Protein AF-A0AAW1ICH8-F1 (afdb_monomer_lite)

Secondary structure (DSSP, 8-state):
-HHHH-SSS-TTGGG-SSSSS-HHHHHH--HHHHHHHHHT----TTGGGT-TTTTTHHHHHHHHHHHHHH----S------------S--S----------

Foldseek 3Di:
DCVPPNVPDDLCQCQDPPPNHDVVSVVPDDSVVVVVVVVPQDDPPVCCVPDLCVSCVVVVVVVVVVCVVPDDDDPDDDDDDDDDDDDDDRPDDDDDDDPDD

pLDDT: mean 76.23, std 12.63, range [37.25, 94.38]

Organism: Popillia japonica (NCBI:txid7064)

InterPro domains:
  IPR029526 PiggyBac transposable element-derived protein [PF13843] (19-91)

Sequence (101 aa):
MAGVKKAYLNTSELRSTDGTAPAAFSAVMSERRFHVLIRSLPTREERAKYDNLAPVRDIFENFVKACSLNFIVGEYVTVDEMLEPFRRKCRKIASEKSTHV

Radius of gyration: 19.07 Å; chains: 1; bounding box: 47×38×47 Å

Structure (mmCIF, N/CA/C/O backbone):
data_AF-A0AAW1ICH8-F1
#
_entry.id   AF-A0AAW1ICH8-F1
#
loop_
_atom_site.group_PDB
_atom_site.id
_atom_site.type_symbol
_atom_site.label_atom_id
_atom_site.label_alt_id
_atom_site.label_comp_id
_atom_site.label_asym_id
_atom_site.label_entity_id
_atom_site.label_seq_id
_atom_site.pdbx_PDB_ins_code
_atom_site.Cartn_x
_atom_site.Cartn_y
_atom_site.Cartn_z
_atom_site.occupancy
_atom_site.B_iso_or_equiv
_atom_site.auth_seq_id
_atom_site.auth_comp_id
_atom_site.auth_asym_id
_atom_site.auth_atom_id
_atom_site.pdbx_PDB_model_num
ATOM 1 N N . MET A 1 1 ? 5.514 10.087 -10.052 1.00 53.91 1 MET A N 1
ATOM 2 C CA . MET A 1 1 ? 5.214 10.211 -11.502 1.00 53.91 1 MET A CA 1
ATOM 3 C C . MET A 1 1 ? 4.079 9.285 -11.940 1.00 53.91 1 MET A C 1
ATOM 5 O O . MET A 1 1 ? 3.057 9.813 -12.357 1.00 53.91 1 MET A O 1
ATOM 9 N N . ALA A 1 2 ? 4.179 7.955 -11.782 1.00 58.88 2 ALA A N 1
ATOM 10 C CA . ALA A 1 2 ? 3.055 7.044 -12.074 1.00 58.88 2 ALA A CA 1
ATOM 11 C C . ALA A 1 2 ? 1.818 7.366 -11.211 1.00 58.88 2 ALA A C 1
ATOM 13 O O . ALA A 1 2 ? 0.787 7.736 -11.757 1.00 58.88 2 ALA A O 1
ATOM 14 N N . GLY A 1 3 ? 1.963 7.407 -9.881 1.00 59.19 3 GLY A N 1
ATOM 15 C CA . GLY A 1 3 ? 0.884 7.824 -8.968 1.00 59.19 3 GLY A CA 1
ATOM 16 C C . GLY A 1 3 ? 0.555 9.325 -8.955 1.00 59.19 3 GLY A C 1
ATOM 17 O O . GLY A 1 3 ? -0.354 9.728 -8.251 1.00 59.19 3 GLY A O 1
ATOM 18 N N . VAL A 1 4 ? 1.285 10.161 -9.708 1.00 62.00 4 VAL A N 1
ATOM 19 C CA . VAL A 1 4 ? 1.080 11.628 -9.723 1.00 62.00 4 VAL A CA 1
ATOM 20 C C . VAL A 1 4 ? 0.349 12.078 -10.991 1.00 62.00 4 VAL A C 1
ATOM 22 O O . VAL A 1 4 ? -0.423 13.025 -10.935 1.00 62.00 4 VAL A O 1
ATOM 25 N N . LYS A 1 5 ? 0.593 11.436 -12.147 1.00 55.84 5 LYS A N 1
ATOM 26 C CA . LYS A 1 5 ? -0.008 11.845 -13.434 1.00 55.84 5 LYS A CA 1
ATOM 27 C C . LYS A 1 5 ? -0.322 10.705 -14.417 1.00 55.84 5 LYS A C 1
ATOM 29 O O . LYS A 1 5 ? -0.940 10.972 -15.439 1.00 55.84 5 LYS A O 1
ATOM 34 N N . LYS A 1 6 ? 0.132 9.464 -14.190 1.00 59.28 6 LYS A N 1
ATOM 35 C CA . LYS A 1 6 ? 0.155 8.409 -15.231 1.00 59.28 6 LYS A CA 1
ATOM 36 C C . LYS A 1 6 ? -0.107 7.001 -14.668 1.00 59.28 6 LYS A C 1
ATOM 38 O O . LYS A 1 6 ? 0.654 6.078 -14.941 1.00 59.28 6 LYS A O 1
ATOM 43 N N . ALA A 1 7 ? -1.160 6.835 -13.867 1.00 62.03 7 ALA A N 1
ATOM 44 C CA . ALA A 1 7 ? -1.511 5.535 -13.276 1.00 62.03 7 ALA A CA 1
ATOM 45 C C . ALA A 1 7 ? -2.202 4.577 -14.271 1.00 62.03 7 ALA A C 1
ATOM 47 O O . ALA A 1 7 ? -2.175 3.369 -14.070 1.00 62.03 7 ALA A O 1
ATOM 48 N N . TYR A 1 8 ? -2.784 5.113 -15.350 1.00 66.44 8 TYR A N 1
ATOM 49 C CA . TYR A 1 8 ? -3.587 4.361 -16.325 1.00 66.44 8 TYR A CA 1
ATOM 50 C C . TYR A 1 8 ? -2.837 3.966 -17.606 1.00 66.44 8 TYR A C 1
ATOM 52 O O . TYR A 1 8 ? -3.436 3.365 -18.493 1.00 66.44 8 TYR A O 1
ATOM 60 N N . LEU A 1 9 ? -1.557 4.325 -17.740 1.00 75.25 9 LEU A N 1
ATOM 61 C CA . LEU A 1 9 ? -0.777 3.992 -18.934 1.00 75.25 9 LEU A CA 1
ATOM 62 C C . LEU A 1 9 ? -0.265 2.553 -18.881 1.00 75.25 9 LEU A C 1
ATOM 64 O O . LEU A 1 9 ? 0.041 2.022 -17.810 1.00 75.25 9 LEU A O 1
ATOM 68 N N . ASN A 1 10 ? -0.110 1.954 -20.060 1.00 78.00 10 ASN A N 1
ATOM 69 C CA . ASN A 1 10 ? 0.495 0.637 -20.196 1.00 78.00 10 ASN A CA 1
ATOM 70 C C . ASN A 1 10 ? 1.955 0.641 -19.720 1.00 78.00 10 ASN A C 1
ATOM 72 O O . ASN A 1 10 ? 2.667 1.644 -19.810 1.00 78.00 10 ASN A O 1
ATOM 76 N N . THR A 1 11 ? 2.430 -0.510 -19.239 1.00 75.94 11 THR A N 1
ATOM 77 C CA . THR A 1 11 ? 3.818 -0.667 -18.769 1.00 75.94 11 THR A CA 1
ATOM 78 C C . THR A 1 11 ? 4.850 -0.460 -19.874 1.00 75.94 11 THR A C 1
ATOM 80 O O . THR A 1 11 ? 5.952 0.004 -19.575 1.00 75.94 11 THR A O 1
ATOM 83 N N . SER A 1 12 ? 4.470 -0.751 -21.119 1.00 76.19 12 SER A N 1
ATOM 84 C CA . SER A 1 12 ? 5.266 -0.538 -22.325 1.00 76.19 12 SER A CA 1
ATOM 85 C C . SER A 1 12 ? 5.420 0.951 -22.641 1.00 76.19 12 SER A C 1
ATOM 87 O O . SER A 1 12 ? 6.531 1.430 -22.847 1.00 76.19 12 SER A O 1
ATOM 89 N N . GLU A 1 13 ? 4.328 1.715 -22.581 1.00 76.12 13 GLU A N 1
ATOM 90 C CA . GLU A 1 13 ? 4.328 3.172 -22.780 1.00 76.12 13 GLU A CA 1
ATOM 91 C C . GLU A 1 13 ? 5.077 3.910 -21.666 1.00 76.12 13 GLU A C 1
ATOM 93 O O . GLU A 1 13 ? 5.722 4.928 -21.901 1.00 76.12 13 GLU A O 1
ATOM 98 N N . LEU A 1 14 ? 5.038 3.382 -20.440 1.00 77.25 14 LEU A N 1
ATOM 99 C CA . LEU A 1 14 ? 5.778 3.938 -19.307 1.00 77.25 14 LEU A CA 1
ATOM 100 C C . LEU A 1 14 ? 7.303 3.790 -19.464 1.00 77.25 14 LEU A C 1
ATOM 102 O O . LEU A 1 14 ? 8.058 4.482 -18.780 1.00 77.25 14 LEU A O 1
ATOM 106 N N . ARG A 1 15 ? 7.754 2.878 -20.330 1.00 74.25 15 ARG A N 1
ATOM 107 C CA . ARG A 1 15 ? 9.166 2.543 -20.555 1.00 74.25 15 ARG A CA 1
ATOM 108 C C . ARG A 1 15 ? 9.590 2.709 -22.020 1.00 74.25 15 ARG A C 1
ATOM 110 O O . ARG A 1 15 ? 10.607 2.135 -22.411 1.00 74.25 15 ARG A O 1
ATOM 117 N N . SER A 1 16 ? 8.850 3.488 -22.816 1.00 76.69 16 SER A N 1
ATOM 118 C CA . SER A 1 16 ? 9.225 3.754 -24.209 1.00 76.69 16 SER A CA 1
ATOM 119 C C . SER A 1 16 ? 10.581 4.466 -24.290 1.00 76.69 16 SER A C 1
ATOM 121 O O . SER A 1 16 ? 10.957 5.247 -23.414 1.00 76.69 16 SER A O 1
ATOM 123 N N . THR A 1 17 ? 11.357 4.168 -25.332 1.00 73.12 17 THR A N 1
ATOM 124 C CA . THR A 1 17 ? 12.667 4.809 -25.569 1.00 73.12 17 THR A CA 1
ATOM 125 C C . THR A 1 17 ? 12.541 6.062 -26.448 1.00 73.12 17 THR A C 1
ATOM 127 O O . THR A 1 17 ? 13.499 6.812 -26.592 1.00 73.12 17 THR A O 1
ATOM 130 N N . ASP A 1 18 ? 11.336 6.356 -26.947 1.00 75.06 18 ASP A N 1
ATOM 131 C CA . ASP A 1 18 ? 11.027 7.437 -27.899 1.00 75.06 18 ASP A CA 1
ATOM 132 C C . ASP A 1 18 ? 11.042 8.853 -27.276 1.00 75.06 18 ASP A C 1
ATOM 134 O O . ASP A 1 18 ? 10.458 9.791 -27.813 1.00 75.06 18 ASP A O 1
ATOM 138 N N . GLY A 1 19 ? 11.648 9.021 -26.094 1.00 68.75 19 GLY A N 1
ATOM 139 C CA . GLY A 1 19 ? 11.773 10.305 -25.386 1.00 68.75 19 GLY A CA 1
ATOM 140 C C . GLY A 1 19 ? 10.494 10.827 -24.711 1.00 68.75 19 GLY A C 1
ATOM 141 O O . GLY A 1 19 ? 10.549 11.784 -23.943 1.00 68.75 19 GLY A O 1
ATOM 142 N N . THR A 1 20 ? 9.343 10.193 -24.940 1.00 69.75 20 THR A N 1
ATOM 143 C CA . THR A 1 20 ? 8.038 10.547 -24.346 1.00 69.75 20 THR A CA 1
ATOM 144 C C . THR A 1 20 ? 7.809 9.957 -22.950 1.00 69.75 20 THR A C 1
ATOM 146 O O . THR A 1 20 ? 6.945 10.435 -22.198 1.00 69.75 20 THR A O 1
ATOM 149 N N . ALA A 1 21 ? 8.578 8.932 -22.578 1.00 70.56 21 ALA A N 1
ATOM 150 C CA . ALA A 1 21 ? 8.516 8.308 -21.265 1.00 70.56 21 ALA A CA 1
ATOM 151 C C . ALA A 1 21 ? 9.556 8.894 -20.293 1.00 70.56 21 ALA A C 1
ATOM 153 O O . ALA A 1 21 ? 10.670 9.238 -20.693 1.00 70.56 21 ALA A O 1
ATOM 154 N N . PRO A 1 22 ? 9.242 8.981 -18.986 1.00 74.25 22 PRO A N 1
ATOM 155 C CA . PRO A 1 22 ? 10.225 9.390 -17.991 1.00 74.25 22 PRO A CA 1
ATOM 156 C C . PRO A 1 22 ? 11.386 8.388 -17.916 1.00 74.25 22 PRO A C 1
ATOM 158 O O . PRO A 1 22 ? 11.178 7.225 -17.566 1.00 74.25 22 PRO A O 1
ATOM 161 N N . ALA A 1 23 ? 12.617 8.863 -18.131 1.00 72.56 23 ALA A N 1
ATOM 162 C CA . ALA A 1 23 ? 13.838 8.048 -18.054 1.00 72.56 23 ALA A CA 1
ATOM 163 C C . ALA A 1 23 ? 14.031 7.337 -16.697 1.00 72.56 23 ALA A C 1
ATOM 165 O O . ALA A 1 23 ? 14.740 6.341 -16.597 1.00 72.56 23 ALA A O 1
ATOM 166 N N . ALA A 1 24 ? 13.355 7.805 -15.642 1.00 77.38 24 ALA A N 1
ATOM 167 C CA . ALA A 1 24 ? 13.358 7.156 -14.335 1.00 77.38 24 ALA A CA 1
ATOM 168 C C . ALA A 1 24 ? 12.874 5.692 -14.387 1.00 77.38 24 ALA A C 1
ATOM 170 O O . ALA A 1 24 ? 13.397 4.851 -13.664 1.00 77.38 24 ALA A O 1
ATOM 171 N N . PHE A 1 25 ? 11.898 5.351 -15.238 1.00 74.88 25 PHE A N 1
ATOM 172 C CA . PHE A 1 25 ? 11.356 3.985 -15.274 1.00 74.88 25 PHE A CA 1
ATOM 173 C C . PHE A 1 25 ? 12.251 2.991 -16.015 1.00 74.88 25 PHE A C 1
ATOM 175 O O . PHE A 1 25 ? 12.272 1.816 -15.637 1.00 74.88 25 PHE A O 1
ATOM 182 N N . SER A 1 26 ? 12.984 3.444 -17.037 1.00 75.00 26 SER A N 1
ATOM 183 C CA . SER A 1 26 ? 13.971 2.627 -17.751 1.00 75.00 26 SER A CA 1
ATOM 184 C C . SER A 1 26 ? 15.267 2.469 -16.950 1.00 75.00 26 SER A C 1
ATOM 186 O O . SER A 1 26 ? 15.856 1.391 -16.971 1.00 75.00 26 SER A O 1
ATOM 188 N N . ALA A 1 27 ? 15.668 3.493 -16.188 1.00 81.94 27 ALA A N 1
ATOM 189 C CA . ALA A 1 27 ? 16.866 3.457 -15.349 1.00 81.94 27 ALA A CA 1
ATOM 190 C C . ALA A 1 27 ? 16.742 2.526 -14.127 1.00 81.94 27 ALA A C 1
ATOM 192 O O . ALA A 1 27 ? 17.736 1.955 -13.691 1.00 81.94 27 ALA A O 1
ATOM 193 N N . VAL A 1 28 ? 15.538 2.361 -13.564 1.00 86.00 28 VAL A N 1
ATOM 194 C CA . VAL A 1 28 ? 15.339 1.570 -12.335 1.00 86.00 28 VAL A CA 1
ATOM 195 C C . VAL A 1 28 ? 15.332 0.063 -12.604 1.00 86.00 28 VAL A C 1
ATOM 197 O O . VAL A 1 28 ? 15.991 -0.693 -11.894 1.00 86.00 28 VAL A O 1
ATOM 200 N N . MET A 1 29 ? 14.556 -0.407 -13.588 1.00 84.56 29 MET A N 1
ATOM 201 C CA . MET A 1 29 ? 14.494 -1.832 -13.936 1.00 84.56 29 MET A CA 1
ATOM 202 C C . MET A 1 29 ? 13.870 -2.071 -15.313 1.00 84.56 29 MET A C 1
ATOM 204 O O . MET A 1 29 ? 12.997 -1.321 -15.756 1.00 84.56 29 MET A O 1
ATOM 208 N N . SER A 1 30 ? 14.239 -3.191 -15.939 1.00 85.50 30 SER A N 1
ATOM 209 C CA . SER A 1 30 ? 13.614 -3.645 -17.183 1.00 85.50 30 SER A CA 1
ATOM 210 C C . SER A 1 30 ? 12.144 -4.036 -16.986 1.00 85.50 30 SER A C 1
ATOM 212 O O . SER A 1 30 ? 11.739 -4.515 -15.922 1.00 85.50 30 SER A O 1
ATOM 214 N N . GLU A 1 31 ? 11.340 -3.887 -18.043 1.00 83.94 31 GLU A N 1
ATOM 215 C CA . GLU A 1 31 ? 9.918 -4.258 -18.032 1.00 83.94 31 GLU A CA 1
ATOM 216 C C . GLU A 1 31 ? 9.712 -5.741 -17.683 1.00 83.94 31 GLU A C 1
ATOM 218 O O . GLU A 1 31 ? 8.861 -6.088 -16.863 1.00 83.94 31 GLU A O 1
ATOM 223 N N . ARG A 1 32 ? 10.558 -6.623 -18.231 1.00 86.62 32 ARG A N 1
ATOM 224 C CA . ARG A 1 32 ? 10.516 -8.063 -17.938 1.00 86.62 32 ARG A CA 1
ATOM 225 C C . ARG A 1 32 ? 10.689 -8.340 -16.447 1.00 86.62 32 ARG A C 1
ATOM 227 O O . ARG A 1 32 ? 9.913 -9.103 -15.876 1.00 86.62 32 ARG A O 1
ATOM 234 N N . ARG A 1 33 ? 11.674 -7.701 -15.804 1.00 85.75 33 ARG A N 1
ATOM 235 C CA . ARG A 1 33 ? 11.932 -7.895 -14.371 1.00 85.75 33 ARG A CA 1
ATOM 236 C C . ARG A 1 33 ? 10.784 -7.364 -13.516 1.00 85.75 33 ARG A C 1
ATOM 238 O O . ARG A 1 33 ? 10.389 -8.032 -12.567 1.00 85.75 33 ARG A O 1
ATOM 245 N N . PHE A 1 34 ? 10.197 -6.232 -13.895 1.00 86.75 34 PHE A N 1
ATOM 246 C CA . PHE A 1 34 ? 9.011 -5.688 -13.233 1.00 86.75 34 PHE A CA 1
ATOM 247 C C . PHE A 1 34 ? 7.823 -6.665 -13.255 1.00 86.75 34 PHE A C 1
ATOM 249 O O . PHE A 1 34 ? 7.206 -6.911 -12.220 1.00 86.75 34 PHE A O 1
ATOM 256 N N . HIS A 1 35 ? 7.537 -7.288 -14.403 1.00 86.06 35 HIS A N 1
ATOM 257 C CA . HIS A 1 35 ? 6.453 -8.268 -14.505 1.00 86.06 35 HIS A CA 1
ATOM 258 C C . HIS A 1 35 ? 6.691 -9.542 -13.693 1.00 86.06 35 HIS A C 1
ATOM 260 O O . HIS A 1 35 ? 5.734 -10.097 -13.153 1.00 86.06 35 HIS A O 1
ATOM 266 N N . VAL A 1 36 ? 7.936 -10.019 -13.613 1.00 89.56 36 VAL A N 1
ATOM 267 C CA . VAL A 1 36 ? 8.277 -11.180 -12.775 1.00 89.56 36 VAL A CA 1
ATOM 268 C C . VAL A 1 36 ? 8.008 -10.859 -11.307 1.00 89.56 36 VAL A C 1
ATOM 270 O O . VAL A 1 36 ? 7.312 -11.623 -10.647 1.00 89.56 36 VAL A O 1
ATOM 273 N N . LEU A 1 37 ? 8.472 -9.700 -10.831 1.00 87.25 37 LEU A N 1
ATOM 274 C CA . LEU A 1 37 ? 8.321 -9.284 -9.435 1.00 87.25 37 LEU A CA 1
ATOM 275 C C . LEU A 1 37 ? 6.858 -9.109 -9.017 1.00 87.25 37 LEU A C 1
ATOM 277 O O . LEU A 1 37 ? 6.478 -9.550 -7.937 1.00 87.25 37 LEU A O 1
ATOM 281 N N . ILE A 1 38 ? 6.023 -8.505 -9.870 1.00 84.75 38 ILE A N 1
ATOM 282 C CA . ILE A 1 38 ? 4.590 -8.338 -9.571 1.00 84.75 38 ILE A CA 1
ATOM 283 C C . ILE A 1 38 ? 3.879 -9.689 -9.478 1.00 84.75 38 ILE A C 1
ATOM 285 O O . ILE A 1 38 ? 3.009 -9.868 -8.631 1.00 84.75 38 ILE A O 1
ATOM 289 N N . ARG A 1 39 ? 4.235 -10.644 -10.345 1.00 82.88 39 ARG A N 1
ATOM 290 C CA . ARG A 1 39 ? 3.634 -11.985 -10.329 1.00 82.88 39 ARG A CA 1
ATOM 291 C C . ARG A 1 39 ? 4.113 -12.834 -9.158 1.00 82.88 39 ARG A C 1
ATOM 293 O O . ARG A 1 39 ? 3.361 -13.686 -8.707 1.00 82.88 39 ARG A O 1
ATOM 300 N N . SER A 1 40 ? 5.338 -12.619 -8.684 1.00 81.50 40 SER A N 1
ATOM 301 C CA . SER A 1 40 ? 5.935 -13.393 -7.593 1.00 81.50 40 SER A CA 1
ATOM 302 C C . SER A 1 40 ? 5.612 -12.846 -6.201 1.00 81.50 40 SER A C 1
ATOM 304 O O . SER A 1 40 ? 6.260 -13.249 -5.235 1.00 81.50 40 SER A O 1
ATOM 306 N N . LEU A 1 41 ? 4.669 -11.906 -6.071 1.00 75.38 41 LEU A N 1
ATOM 307 C CA . LEU A 1 41 ? 4.233 -11.448 -4.755 1.00 75.38 41 LEU A CA 1
ATOM 308 C C . LEU A 1 41 ? 3.579 -12.626 -4.009 1.00 75.38 41 LEU A C 1
ATOM 310 O O . LEU A 1 41 ? 2.647 -13.235 -4.534 1.00 75.38 41 LEU A O 1
ATOM 314 N N . PRO A 1 42 ? 4.075 -12.985 -2.813 1.00 67.69 42 PRO A N 1
ATOM 315 C CA . PRO A 1 42 ? 3.670 -14.208 -2.135 1.00 67.69 42 PRO A CA 1
ATOM 316 C C . PRO A 1 42 ? 2.203 -14.142 -1.700 1.00 67.69 42 PRO A C 1
ATOM 318 O O . PRO A 1 42 ? 1.805 -13.266 -0.934 1.00 67.69 42 PRO A O 1
ATOM 321 N N . THR A 1 43 ? 1.401 -15.112 -2.135 1.00 62.81 43 THR A N 1
ATOM 322 C CA . THR A 1 43 ? 0.028 -15.314 -1.659 1.00 62.81 43 THR A CA 1
ATOM 323 C C . THR A 1 43 ? 0.005 -16.450 -0.642 1.00 62.81 43 THR A C 1
ATOM 325 O O . THR A 1 43 ? 0.255 -17.603 -0.982 1.00 62.81 43 THR A O 1
ATOM 328 N N . ARG A 1 44 ? -0.293 -16.150 0.630 1.00 66.06 44 ARG A N 1
ATOM 329 C CA . ARG A 1 44 ? -0.471 -17.182 1.669 1.00 66.06 44 ARG A CA 1
ATOM 330 C C . ARG A 1 44 ? -1.824 -17.885 1.501 1.00 66.06 44 ARG A C 1
ATOM 332 O O . ARG A 1 44 ? -2.820 -17.471 2.093 1.00 66.06 44 ARG A O 1
ATOM 339 N N . GLU A 1 45 ? -1.852 -18.951 0.704 1.00 66.56 45 GLU A N 1
ATOM 340 C CA . GLU A 1 45 ? -3.071 -19.711 0.372 1.00 66.56 45 GLU A CA 1
ATOM 341 C C . GLU A 1 45 ? -3.739 -20.365 1.592 1.00 66.56 45 GLU A C 1
ATOM 343 O O . GLU A 1 45 ? -4.965 -20.405 1.687 1.00 66.56 45 GLU A O 1
ATOM 348 N N . GLU A 1 46 ? -2.953 -20.817 2.571 1.00 66.62 46 GLU A N 1
ATOM 349 C CA . GLU A 1 46 ? -3.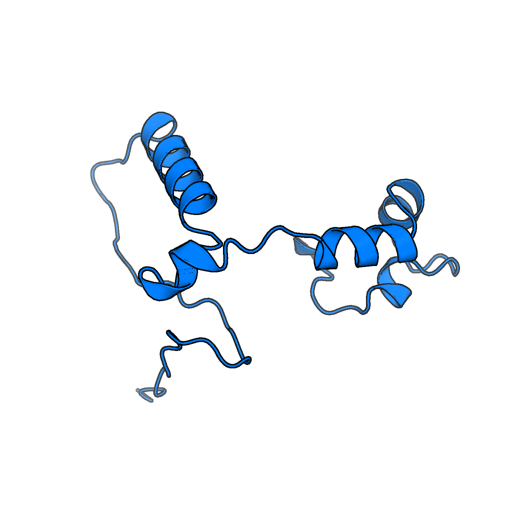468 -21.506 3.762 1.00 66.62 46 GLU A CA 1
ATOM 350 C C . GLU A 1 46 ? -4.340 -20.602 4.644 1.00 66.62 46 GLU A C 1
ATOM 352 O O . GLU A 1 46 ? -5.377 -21.032 5.152 1.00 66.62 46 GLU A O 1
ATOM 357 N N . ARG A 1 47 ? -3.962 -19.324 4.784 1.00 62.94 47 ARG A N 1
ATOM 358 C CA . ARG A 1 47 ? -4.696 -18.339 5.600 1.00 62.94 47 ARG A CA 1
ATOM 359 C C . ARG A 1 47 ? -5.890 -17.728 4.868 1.00 62.94 47 ARG A C 1
ATOM 361 O O . ARG A 1 47 ? -6.835 -17.288 5.518 1.00 62.94 47 ARG A O 1
ATOM 368 N N . ALA A 1 48 ? -5.888 -17.766 3.534 1.00 67.88 48 ALA A N 1
ATOM 369 C CA . ALA A 1 48 ? -6.982 -17.261 2.704 1.00 67.88 48 ALA A CA 1
ATOM 370 C C . ALA A 1 48 ? -8.306 -18.031 2.889 1.00 67.88 48 ALA A C 1
ATOM 372 O O . ALA A 1 48 ? -9.353 -17.553 2.445 1.00 67.88 48 ALA A O 1
ATOM 373 N N . LYS A 1 49 ? -8.261 -19.212 3.530 1.00 69.62 49 LYS A N 1
ATOM 374 C CA . LYS A 1 49 ? -9.437 -20.021 3.892 1.00 69.62 49 LYS A CA 1
ATOM 375 C C . LYS A 1 49 ? -10.2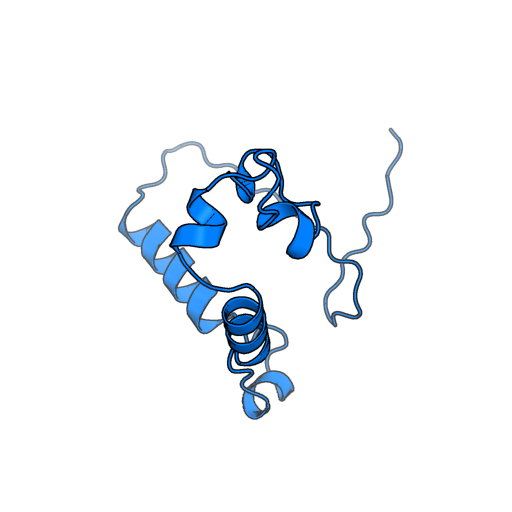64 -19.405 5.024 1.00 69.62 49 LYS A C 1
ATOM 377 O O . LYS A 1 49 ? -11.480 -19.557 5.019 1.00 69.62 49 LYS A O 1
ATOM 382 N N . TYR A 1 50 ? -9.615 -18.716 5.962 1.00 71.81 50 TYR A N 1
ATOM 383 C CA . TYR A 1 50 ? -10.260 -18.164 7.160 1.00 71.81 50 TYR A CA 1
ATOM 384 C C . TYR A 1 50 ? -10.330 -16.635 7.134 1.00 71.81 50 TYR A C 1
ATOM 386 O O . TYR A 1 50 ? -11.295 -16.058 7.627 1.00 71.81 50 TYR A O 1
ATOM 394 N N . ASP A 1 51 ? -9.349 -15.972 6.513 1.00 75.94 51 ASP A N 1
ATOM 395 C CA . ASP A 1 51 ? -9.336 -14.521 6.341 1.00 75.94 51 ASP A CA 1
ATOM 396 C C . ASP A 1 51 ? -9.224 -14.151 4.858 1.00 75.94 51 ASP A C 1
ATOM 398 O O . ASP A 1 51 ? -8.220 -14.388 4.188 1.00 75.94 51 ASP A O 1
ATOM 402 N N . ASN A 1 52 ? -10.268 -13.505 4.339 1.00 73.50 52 ASN A N 1
ATOM 403 C CA . ASN A 1 52 ? -10.309 -13.025 2.958 1.00 73.50 52 ASN A CA 1
ATOM 404 C C . ASN A 1 52 ? -9.278 -11.924 2.672 1.00 73.50 52 ASN A C 1
ATOM 406 O O . ASN A 1 52 ? -8.930 -11.716 1.513 1.00 73.50 52 ASN A O 1
ATOM 410 N N . LEU A 1 53 ? -8.796 -11.234 3.710 1.00 75.44 53 LEU A N 1
ATOM 411 C CA . LEU A 1 53 ? -7.742 -10.223 3.628 1.00 75.44 53 LEU A CA 1
ATOM 412 C C . LEU A 1 53 ? -6.368 -10.779 4.035 1.00 75.44 53 LEU A C 1
ATOM 414 O O . LEU A 1 53 ? -5.408 -10.013 4.089 1.00 75.44 53 LEU A O 1
ATOM 418 N N . ALA A 1 54 ? -6.234 -12.094 4.252 1.00 75.44 54 ALA A N 1
ATOM 419 C CA . ALA A 1 54 ? -4.975 -12.733 4.642 1.00 75.44 54 ALA A CA 1
ATOM 420 C C . ALA A 1 54 ? -3.747 -12.334 3.798 1.00 75.44 54 ALA A C 1
ATOM 422 O O . ALA A 1 54 ? 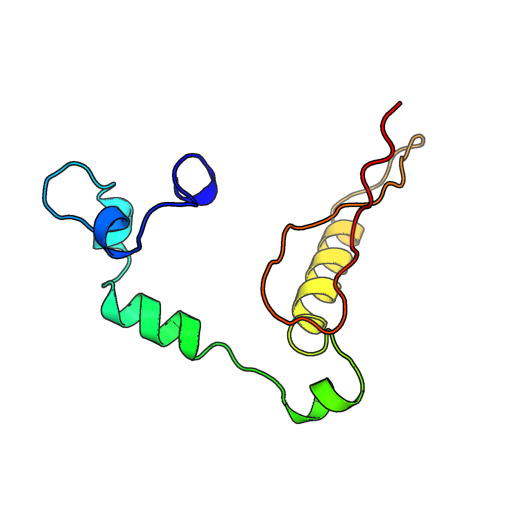-2.668 -12.219 4.379 1.00 75.44 54 ALA A O 1
ATOM 423 N N . PRO A 1 55 ? -3.851 -12.104 2.469 1.00 75.69 55 PRO A N 1
ATOM 424 C CA . PRO A 1 55 ? -2.691 -11.706 1.670 1.00 75.69 55 PRO A CA 1
ATOM 425 C C . PRO A 1 55 ? -2.120 -10.322 2.016 1.00 75.69 55 PRO A C 1
ATOM 427 O O . PRO A 1 55 ? -0.949 -10.076 1.753 1.00 75.69 55 PRO A O 1
ATOM 430 N N . VAL A 1 56 ? -2.926 -9.417 2.583 1.00 80.69 56 VAL A N 1
ATOM 431 C CA . VAL A 1 56 ? -2.541 -8.013 2.842 1.00 80.69 56 VAL A CA 1
ATOM 432 C C . VAL A 1 56 ? -2.612 -7.656 4.333 1.00 80.69 56 VAL A C 1
ATOM 434 O O . VAL A 1 56 ? -2.028 -6.656 4.742 1.00 80.69 56 VAL A O 1
ATOM 437 N N . ARG A 1 57 ? -3.260 -8.489 5.161 1.00 84.56 57 ARG A N 1
ATOM 438 C CA . ARG A 1 57 ? -3.491 -8.277 6.601 1.00 84.56 57 ARG A CA 1
ATOM 439 C C . ARG A 1 57 ? -2.247 -7.797 7.344 1.00 84.56 57 ARG A C 1
ATOM 441 O O . ARG A 1 57 ? -2.289 -6.726 7.935 1.00 84.56 57 ARG A O 1
ATOM 448 N N . ASP A 1 58 ? -1.151 -8.550 7.259 1.00 84.25 58 ASP A N 1
ATOM 449 C CA . ASP A 1 58 ? 0.087 -8.254 7.994 1.00 84.25 58 ASP A CA 1
ATOM 450 C C . ASP A 1 58 ? 0.654 -6.873 7.605 1.00 84.25 58 ASP A C 1
ATOM 452 O O . ASP A 1 58 ? 1.079 -6.096 8.458 1.00 84.25 58 ASP A O 1
ATOM 456 N N . ILE A 1 59 ? 0.623 -6.536 6.310 1.00 86.81 59 ILE A N 1
ATOM 457 C CA . ILE A 1 59 ? 1.115 -5.249 5.796 1.00 86.81 59 ILE A CA 1
ATOM 458 C C . ILE A 1 59 ? 0.202 -4.112 6.263 1.00 86.81 59 ILE A C 1
ATOM 460 O O . ILE A 1 59 ? 0.692 -3.078 6.715 1.00 86.81 59 ILE A O 1
ATOM 464 N N . PHE A 1 60 ? -1.115 -4.310 6.185 1.00 88.06 60 PHE A N 1
ATOM 465 C CA . PHE A 1 60 ? -2.101 -3.309 6.579 1.00 88.06 60 PHE A CA 1
ATOM 466 C C . PHE A 1 60 ? -2.071 -3.031 8.084 1.00 88.06 60 PHE A C 1
ATOM 468 O O . PHE A 1 60 ? -2.057 -1.877 8.496 1.00 88.06 60 PHE A O 1
ATOM 475 N N . GLU A 1 61 ? -1.995 -4.067 8.919 1.00 90.69 61 GLU A N 1
ATOM 476 C CA . GLU A 1 61 ? -1.879 -3.897 10.369 1.00 90.69 61 GLU A CA 1
ATOM 477 C C . GLU A 1 61 ? -0.591 -3.176 10.758 1.00 90.69 61 GLU A C 1
ATOM 479 O O . GLU A 1 61 ? -0.618 -2.303 11.623 1.00 90.69 61 GLU A O 1
ATOM 484 N N . ASN A 1 62 ? 0.532 -3.508 10.118 1.00 90.88 62 ASN A N 1
ATOM 485 C CA . ASN A 1 62 ? 1.796 -2.818 10.364 1.00 90.88 62 ASN A CA 1
ATOM 486 C C . ASN A 1 62 ? 1.727 -1.347 9.946 1.00 90.88 62 ASN A C 1
ATOM 488 O O . ASN A 1 62 ? 2.250 -0.490 10.655 1.00 90.88 62 ASN A O 1
ATOM 492 N N . PHE A 1 63 ? 1.046 -1.047 8.839 1.00 91.62 63 PHE A N 1
ATOM 493 C CA . PHE A 1 63 ? 0.793 0.324 8.411 1.00 91.62 63 PHE A CA 1
ATOM 494 C C . PHE A 1 63 ? -0.060 1.090 9.431 1.00 91.62 63 PHE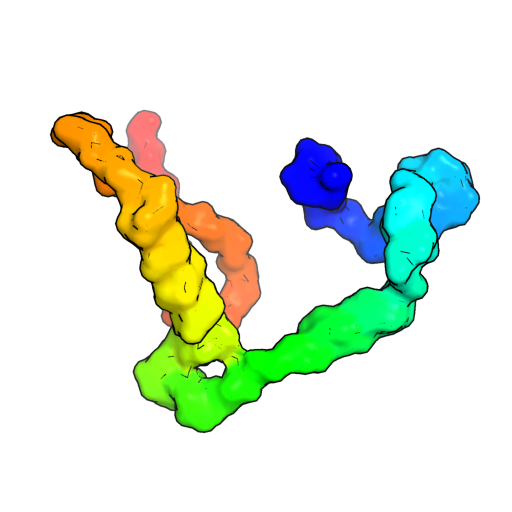 A C 1
ATOM 496 O O . PHE A 1 63 ? 0.356 2.150 9.888 1.00 91.62 63 PHE A O 1
ATOM 503 N N . VAL A 1 64 ? -1.195 0.529 9.865 1.00 91.25 64 VAL A N 1
ATOM 504 C CA . VAL A 1 64 ? -2.068 1.162 10.871 1.00 91.25 64 VAL A CA 1
ATOM 505 C C . VAL A 1 64 ? -1.321 1.384 12.185 1.00 91.25 64 VAL A C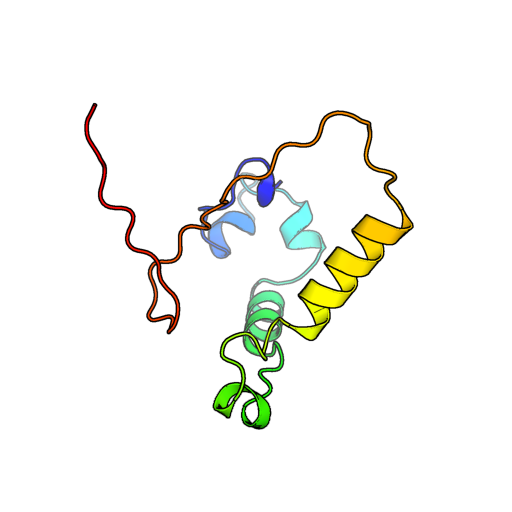 1
ATOM 507 O O . VAL A 1 64 ? -1.368 2.481 12.735 1.00 91.25 64 VAL A O 1
ATOM 510 N N . LYS A 1 65 ? -0.563 0.385 12.659 1.00 94.25 65 LYS A N 1
ATOM 511 C CA . LYS A 1 65 ? 0.283 0.518 13.856 1.00 94.25 65 LYS A CA 1
ATOM 512 C C . LYS A 1 65 ? 1.294 1.650 13.700 1.00 94.25 65 LYS A C 1
ATOM 514 O O . LYS A 1 65 ? 1.454 2.448 14.618 1.00 94.25 65 LYS A O 1
ATOM 519 N N . ALA A 1 66 ? 1.954 1.749 12.548 1.00 92.62 66 ALA A N 1
ATOM 520 C CA . ALA A 1 66 ? 2.892 2.832 12.280 1.00 92.62 66 ALA A CA 1
ATOM 521 C C . ALA A 1 66 ? 2.200 4.206 12.279 1.00 92.62 66 ALA A C 1
ATOM 523 O O . ALA A 1 66 ? 2.751 5.149 12.845 1.00 92.62 66 ALA A O 1
ATOM 524 N N . CYS A 1 67 ? 0.993 4.322 11.718 1.00 90.81 67 CYS A N 1
ATOM 525 C CA . CYS A 1 67 ? 0.203 5.553 11.777 1.00 90.81 67 CYS A CA 1
ATOM 526 C C . CYS A 1 67 ? -0.130 5.939 13.223 1.00 90.81 67 CYS A C 1
ATOM 528 O O . CYS A 1 67 ? 0.143 7.066 13.620 1.00 90.81 67 CYS A O 1
ATOM 530 N N . SER A 1 68 ? -0.638 5.003 14.029 1.00 90.12 68 SER A N 1
ATOM 531 C CA . SER A 1 68 ? -0.991 5.263 15.431 1.00 90.12 68 SER A CA 1
ATOM 532 C C . SER A 1 68 ? 0.213 5.617 16.309 1.00 90.12 68 SER A C 1
ATOM 534 O O . SER A 1 68 ? 0.063 6.356 17.273 1.00 90.12 68 SER A O 1
ATOM 536 N N . LEU A 1 69 ? 1.404 5.097 15.995 1.00 94.38 69 LEU A N 1
ATOM 537 C CA . LEU A 1 69 ? 2.626 5.395 16.749 1.00 94.38 69 LEU A CA 1
ATOM 538 C C . LEU A 1 69 ? 3.223 6.766 16.414 1.00 94.38 69 LEU A C 1
ATOM 540 O O . LEU A 1 69 ? 3.843 7.382 17.275 1.00 94.38 69 LEU A O 1
ATOM 544 N N . ASN A 1 70 ? 3.075 7.230 15.170 1.00 93.00 70 ASN A N 1
ATOM 545 C CA . ASN A 1 70 ? 3.722 8.457 14.694 1.00 93.00 70 ASN A CA 1
ATOM 546 C C . ASN A 1 70 ? 2.773 9.660 14.610 1.00 93.00 70 ASN A C 1
ATOM 548 O O . ASN A 1 70 ? 3.234 10.773 14.364 1.00 93.00 70 ASN A O 1
ATOM 552 N N . PHE A 1 71 ? 1.466 9.459 14.789 1.00 90.25 71 PHE A N 1
ATOM 553 C CA . PHE A 1 71 ? 0.467 10.515 14.678 1.00 90.25 71 PHE A CA 1
ATOM 554 C C . PHE A 1 71 ? -0.441 10.556 15.908 1.00 90.25 71 PHE A C 1
ATOM 556 O O . PHE A 1 71 ? -1.102 9.573 16.241 1.00 90.25 71 PHE A O 1
ATOM 563 N N . ILE A 1 72 ? -0.493 11.718 16.562 1.00 89.38 72 ILE A N 1
ATOM 564 C CA . ILE A 1 72 ? -1.421 11.999 17.662 1.00 89.38 72 ILE A CA 1
ATOM 565 C C . ILE A 1 72 ? -2.635 12.715 17.072 1.00 89.38 72 ILE A C 1
ATOM 567 O O . ILE A 1 72 ? -2.500 13.751 16.422 1.00 89.38 72 ILE A O 1
ATOM 571 N N . VAL A 1 73 ? -3.820 12.152 17.295 1.00 88.56 73 VAL A N 1
ATOM 572 C CA . VAL A 1 73 ? -5.084 12.703 16.793 1.00 88.56 73 VAL A CA 1
ATOM 573 C C . VAL A 1 73 ? -5.506 13.900 17.654 1.00 88.56 73 VAL A C 1
ATOM 575 O O . VAL A 1 73 ? -5.386 13.856 18.877 1.00 88.56 73 VAL A O 1
ATOM 578 N N . GLY A 1 74 ? -5.978 14.973 17.013 1.00 88.62 74 GLY A N 1
ATOM 579 C CA . GLY A 1 74 ? -6.535 16.146 17.694 1.00 88.62 74 GLY A CA 1
ATOM 580 C C . GLY A 1 74 ? -7.961 15.923 18.213 1.00 88.62 74 GLY A C 1
ATOM 581 O O . GLY A 1 74 ? -8.542 14.857 18.045 1.00 88.62 74 GLY A O 1
ATOM 582 N N . GLU A 1 75 ? -8.543 16.956 18.823 1.00 91.00 75 GLU A N 1
ATOM 583 C CA . GLU A 1 75 ? -9.877 16.903 19.448 1.00 91.00 75 GLU A CA 1
ATOM 584 C C . GLU A 1 75 ? -11.018 16.638 18.449 1.00 91.00 75 GLU A C 1
ATOM 586 O O . GLU A 1 75 ? -12.007 15.989 18.781 1.00 91.00 75 GLU A O 1
ATOM 591 N N . TYR A 1 76 ? -10.859 17.088 17.204 1.00 92.19 76 TYR A N 1
ATOM 592 C CA . TYR A 1 76 ? -11.857 16.923 16.151 1.00 92.19 76 TYR A CA 1
ATOM 593 C C . TYR A 1 76 ? -11.368 15.897 15.131 1.00 92.19 76 TYR A C 1
ATOM 595 O O . TYR A 1 76 ? -10.459 16.174 14.345 1.00 92.19 76 TYR A O 1
ATOM 603 N N . VAL A 1 77 ? -11.984 14.714 15.138 1.00 89.44 77 VAL A N 1
ATOM 604 C CA . VAL A 1 77 ? -11.722 13.640 14.174 1.00 89.44 77 VAL A CA 1
ATOM 605 C C . VAL A 1 77 ? -13.012 13.249 13.468 1.00 89.44 77 VAL A C 1
ATOM 607 O O . VAL A 1 77 ? -14.076 13.175 14.082 1.00 89.44 77 VAL A O 1
ATOM 610 N N . THR A 1 78 ? -12.917 12.994 12.169 1.00 91.12 78 THR A N 1
ATOM 611 C CA . THR A 1 78 ? -14.018 12.475 11.362 1.00 91.12 78 THR A CA 1
ATOM 612 C C . THR A 1 78 ? -13.758 11.014 11.021 1.00 91.12 78 THR A C 1
ATOM 614 O O . THR A 1 78 ? -12.625 10.612 10.753 1.00 91.12 78 THR A O 1
ATOM 617 N N . VAL A 1 79 ? -14.819 10.211 11.050 1.00 89.69 79 VAL A N 1
ATOM 618 C CA . VAL A 1 79 ? -14.799 8.818 10.599 1.00 89.69 79 VAL A CA 1
ATOM 619 C C . VAL A 1 79 ? -15.725 8.738 9.402 1.00 89.69 79 VAL A C 1
ATOM 621 O O . VAL A 1 79 ? -16.904 9.060 9.521 1.00 89.69 79 VAL A O 1
ATOM 624 N N . ASP A 1 80 ? -15.172 8.343 8.264 1.00 90.19 80 ASP A N 1
ATOM 625 C CA . ASP A 1 80 ? -15.900 8.189 7.009 1.00 90.19 80 ASP A CA 1
ATOM 626 C C . ASP A 1 80 ? -15.445 6.901 6.309 1.00 90.19 80 ASP A C 1
ATOM 628 O O . ASP A 1 80 ? -14.381 6.349 6.621 1.00 90.19 80 ASP A O 1
ATOM 632 N N . GLU A 1 81 ? -16.254 6.403 5.382 1.00 87.44 81 GLU A N 1
ATOM 633 C CA . GLU A 1 81 ? -15.923 5.232 4.577 1.00 87.44 81 GLU A CA 1
ATOM 634 C C . GLU A 1 81 ? -15.114 5.642 3.337 1.00 87.44 81 GLU A C 1
ATOM 636 O O . GLU A 1 81 ? -15.388 6.647 2.687 1.00 87.44 81 GLU A O 1
ATOM 641 N N . MET A 1 82 ? -14.106 4.845 2.974 1.00 84.00 82 MET A N 1
ATOM 642 C CA . MET A 1 82 ? -13.339 5.033 1.740 1.00 84.00 82 MET A CA 1
ATOM 643 C C . MET A 1 82 ? -13.440 3.776 0.879 1.00 84.00 82 MET A C 1
ATOM 645 O O . MET A 1 82 ? -13.062 2.681 1.306 1.00 84.00 82 MET A O 1
ATOM 649 N N . LEU A 1 83 ? -13.936 3.940 -0.347 1.00 84.00 83 LEU A N 1
ATOM 650 C CA . LEU A 1 83 ? -14.104 2.859 -1.313 1.00 84.00 83 LEU A CA 1
ATOM 651 C C . LEU A 1 83 ? -13.014 2.926 -2.383 1.00 84.00 83 LEU A C 1
ATOM 653 O O . LEU A 1 83 ? -12.947 3.864 -3.173 1.00 84.00 83 LEU A O 1
ATOM 657 N N . GLU A 1 84 ? -12.183 1.888 -2.440 1.00 80.88 84 GLU A N 1
ATOM 658 C CA . GLU A 1 84 ? -11.197 1.728 -3.509 1.00 80.88 84 GLU A CA 1
ATOM 659 C C . GLU A 1 84 ? -11.818 0.986 -4.705 1.00 80.88 84 GLU A C 1
ATOM 661 O O . GLU A 1 84 ? -12.304 -0.145 -4.547 1.00 80.88 84 GLU A O 1
ATOM 666 N N . PRO A 1 85 ? -11.824 1.577 -5.916 1.00 77.31 85 PRO A N 1
ATOM 667 C CA . PRO A 1 85 ? -12.492 0.990 -7.067 1.00 77.31 85 PRO A CA 1
ATOM 668 C C . PRO A 1 85 ? -11.807 -0.310 -7.504 1.00 77.31 85 PRO A C 1
ATOM 670 O O . PRO A 1 85 ? -10.694 -0.318 -8.031 1.00 77.31 85 PRO A O 1
ATOM 673 N N . PHE A 1 86 ? -12.518 -1.432 -7.366 1.00 79.38 86 PHE A N 1
ATOM 674 C CA . PHE A 1 86 ? -12.041 -2.752 -7.774 1.00 79.38 86 PHE A CA 1
ATOM 675 C C . PHE A 1 86 ? -13.070 -3.480 -8.644 1.00 79.38 86 PHE A C 1
ATOM 677 O O . PHE A 1 86 ? -14.214 -3.679 -8.248 1.00 79.38 86 PHE A O 1
ATOM 684 N N . ARG A 1 87 ? -12.661 -3.898 -9.851 1.00 72.62 87 ARG A N 1
ATOM 685 C CA . ARG A 1 87 ? -13.566 -4.496 -10.858 1.00 72.62 87 ARG A CA 1
ATOM 686 C C . ARG A 1 87 ? -13.430 -6.010 -11.041 1.00 72.62 87 ARG A C 1
ATOM 688 O O . ARG A 1 87 ? -14.201 -6.598 -11.794 1.00 72.62 87 ARG A O 1
ATOM 695 N N . ARG A 1 88 ? -12.444 -6.666 -10.416 1.00 75.12 88 ARG A N 1
ATOM 696 C CA . ARG A 1 88 ? -12.293 -8.132 -10.522 1.00 75.12 88 ARG A CA 1
ATOM 697 C C . ARG A 1 88 ? -13.115 -8.841 -9.449 1.00 75.12 88 ARG A C 1
ATOM 699 O O . ARG A 1 88 ? -13.552 -8.219 -8.491 1.00 75.12 88 ARG A O 1
ATOM 706 N N . LYS A 1 89 ? -13.288 -10.159 -9.591 1.00 69.56 89 LYS A N 1
ATOM 707 C CA . LYS A 1 89 ? -13.943 -10.994 -8.575 1.00 69.56 89 LYS A CA 1
ATOM 708 C C . LYS A 1 89 ? -13.137 -10.957 -7.273 1.00 69.56 89 LYS A C 1
ATOM 710 O O . LYS A 1 89 ? -12.099 -11.600 -7.162 1.00 69.56 89 LYS A O 1
ATOM 715 N N . CYS A 1 90 ? -13.648 -10.215 -6.304 1.00 70.56 90 CYS A N 1
ATOM 716 C CA . CYS A 1 90 ? -13.211 -10.193 -4.917 1.00 70.56 90 CYS A CA 1
ATOM 717 C C . CYS A 1 90 ? -14.392 -10.609 -4.043 1.00 70.56 90 CYS A C 1
ATOM 719 O O . CYS A 1 90 ? -15.539 -10.300 -4.353 1.00 70.56 90 CYS A O 1
ATOM 721 N N . ARG A 1 91 ? -14.125 -11.325 -2.946 1.00 68.75 91 ARG A N 1
ATOM 722 C CA . ARG A 1 91 ? -15.190 -11.790 -2.039 1.00 68.75 91 ARG A CA 1
ATOM 723 C C . ARG A 1 91 ? -15.874 -10.647 -1.281 1.00 68.75 91 ARG A C 1
ATOM 725 O O . ARG A 1 91 ? -17.015 -10.802 -0.870 1.00 68.75 91 ARG A O 1
ATOM 732 N N . LYS A 1 92 ? -15.191 -9.512 -1.115 1.00 66.19 92 LYS A N 1
ATOM 733 C CA . LYS A 1 92 ? -15.739 -8.273 -0.555 1.00 66.19 92 LYS A CA 1
ATOM 734 C C . LYS A 1 92 ? -15.696 -7.194 -1.632 1.00 66.19 92 LYS A C 1
ATOM 736 O O . LYS A 1 92 ? -14.648 -6.600 -1.857 1.00 66.19 92 LYS A O 1
ATOM 741 N N . ILE A 1 93 ? -16.809 -6.998 -2.327 1.00 66.88 93 ILE A N 1
ATOM 742 C CA . ILE A 1 93 ? -17.043 -5.838 -3.188 1.00 66.88 93 ILE A CA 1
ATOM 743 C C . ILE A 1 93 ? -18.331 -5.216 -2.672 1.00 66.88 93 ILE A C 1
ATOM 745 O O . ILE A 1 93 ? -19.361 -5.888 -2.647 1.00 66.88 93 ILE A O 1
ATOM 749 N N . ALA A 1 94 ? -18.262 -3.967 -2.228 1.00 68.12 94 ALA A N 1
ATOM 750 C CA . ALA A 1 94 ? -19.458 -3.184 -1.977 1.00 68.12 94 ALA A CA 1
ATOM 751 C C . ALA A 1 94 ? -19.938 -2.619 -3.320 1.00 68.12 94 ALA A C 1
ATOM 753 O O . ALA A 1 94 ? -19.142 -2.079 -4.087 1.00 68.12 94 ALA A O 1
ATOM 754 N N . SER A 1 95 ? -21.222 -2.785 -3.634 1.00 63.72 95 SER A N 1
ATOM 755 C CA . SER A 1 95 ? -21.845 -2.070 -4.746 1.00 63.72 95 SER A CA 1
ATOM 756 C C . SER A 1 95 ? -22.477 -0.802 -4.193 1.00 63.72 95 SER A C 1
ATOM 758 O O . SER A 1 95 ? -23.495 -0.875 -3.501 1.00 63.72 95 SER A O 1
ATOM 760 N N . GLU A 1 96 ? -21.891 0.345 -4.496 1.00 62.16 96 GLU A N 1
ATOM 761 C CA . GLU A 1 96 ? -22.495 1.630 -4.177 1.00 62.16 96 GLU A CA 1
ATOM 762 C C . GLU A 1 96 ? -23.657 1.857 -5.155 1.00 62.16 96 GLU A C 1
ATOM 764 O O . GLU A 1 96 ? -23.464 2.044 -6.359 1.00 62.16 96 GLU A O 1
ATOM 769 N N . LYS A 1 97 ? -24.898 1.728 -4.670 1.00 47.94 97 LYS A N 1
ATOM 770 C CA . LYS A 1 97 ? -26.065 2.164 -5.441 1.00 47.94 97 LYS A CA 1
ATOM 771 C C . LYS A 1 97 ? -26.088 3.679 -5.326 1.00 47.94 97 LYS A C 1
ATOM 773 O O . LYS A 1 97 ? -26.309 4.185 -4.235 1.00 47.94 97 LYS A O 1
ATOM 778 N N . SER A 1 98 ? -25.842 4.373 -6.433 1.00 45.50 98 SER A N 1
ATOM 779 C CA . SER A 1 98 ? -25.989 5.825 -6.523 1.00 45.50 98 SER A CA 1
ATOM 780 C C . SER A 1 98 ? -27.383 6.225 -6.024 1.00 45.50 98 SER A C 1
ATOM 782 O O . SER A 1 98 ? -28.384 6.047 -6.718 1.00 45.50 98 SER A O 1
ATOM 784 N N . THR A 1 99 ? -27.467 6.710 -4.787 1.00 41.66 99 THR A N 1
ATOM 785 C CA . THR A 1 99 ? -2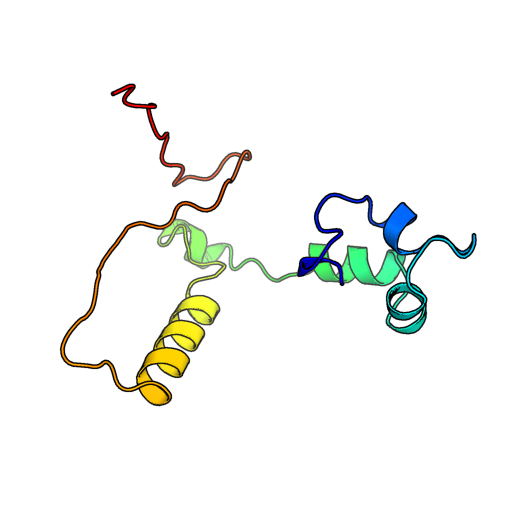8.592 7.514 -4.322 1.00 41.66 99 THR A CA 1
ATOM 786 C C . THR A 1 99 ? -28.459 8.858 -5.013 1.00 41.66 99 THR A C 1
ATOM 788 O O . THR A 1 99 ? -27.687 9.713 -4.589 1.00 41.66 99 THR A O 1
ATOM 791 N N . HIS A 1 100 ? -29.173 9.003 -6.128 1.00 40.38 100 HIS A N 1
ATOM 792 C CA . HIS A 1 100 ? -29.516 10.306 -6.671 1.00 40.38 100 HIS A CA 1
ATOM 793 C C . HIS A 1 100 ? -30.279 11.085 -5.594 1.00 40.38 100 HIS A C 1
ATOM 795 O O . HIS A 1 100 ? -31.381 10.688 -5.211 1.00 40.38 100 HIS A O 1
ATOM 801 N N . VAL A 1 101 ? -29.673 12.169 -5.120 1.00 37.25 101 VAL A N 1
ATOM 802 C CA . VAL A 1 101 ? -30.354 13.319 -4.519 1.00 37.25 101 VAL A CA 1
ATOM 803 C C . VAL A 1 101 ? -29.907 14.538 -5.304 1.00 37.25 101 VAL A C 1
ATOM 805 O O . VAL A 1 101 ? -28.686 14.631 -5.567 1.00 37.25 101 VAL A O 1
#